Protein AF-A0A7C4EBD9-F1 (afdb_monomer)

Mean predicted aligned error: 4.34 Å

Radius of gyration: 18.38 Å; Cα contacts (8 Å, |Δi|>4): 92; chains: 1; bounding box: 43×31×54 Å

pLDDT: mean 94.68, std 8.52, range [43.19, 98.75]

Structure (mmCIF, N/CA/C/O backbone):
data_AF-A0A7C4EBD9-F1
#
_entry.id   AF-A0A7C4EBD9-F1
#
loop_
_atom_site.group_PDB
_atom_site.id
_atom_site.type_symbol
_atom_site.label_atom_id
_atom_site.label_alt_id
_atom_site.label_comp_id
_atom_site.label_asym_id
_atom_site.label_entity_id
_atom_site.label_seq_id
_atom_site.pdbx_PDB_ins_code
_atom_site.Cartn_x
_atom_site.Cartn_y
_atom_site.Cartn_z
_atom_site.occupancy
_atom_site.B_iso_or_equiv
_atom_site.auth_seq_id
_atom_site.auth_comp_id
_atom_site.auth_asym_id
_atom_site.auth_atom_id
_atom_site.pdbx_PDB_model_num
ATOM 1 N N . SER A 1 1 ? 6.571 -9.991 -19.972 1.00 81.56 1 SER A N 1
ATOM 2 C CA . SER A 1 1 ? 7.246 -11.189 -20.512 1.00 81.56 1 SER A CA 1
ATOM 3 C C . SER A 1 1 ? 8.620 -11.344 -19.873 1.00 81.56 1 SER A C 1
ATOM 5 O O . SER A 1 1 ? 9.245 -10.333 -19.583 1.00 81.56 1 SER A O 1
ATOM 7 N N . THR A 1 2 ? 9.090 -12.573 -19.648 1.00 86.62 2 THR A N 1
ATOM 8 C CA . THR A 1 2 ? 10.494 -12.880 -19.291 1.00 86.62 2 THR A CA 1
ATOM 9 C C . THR A 1 2 ? 11.333 -13.290 -20.508 1.00 86.62 2 THR A C 1
ATOM 11 O O . THR A 1 2 ? 12.518 -13.574 -20.379 1.00 86.62 2 THR A O 1
ATOM 14 N N . ALA A 1 3 ? 10.725 -13.324 -21.697 1.00 89.81 3 ALA A N 1
ATOM 15 C CA . ALA A 1 3 ? 11.374 -13.611 -22.968 1.00 89.81 3 ALA A CA 1
ATOM 16 C C . ALA A 1 3 ? 11.290 -12.396 -23.901 1.00 89.81 3 ALA A C 1
ATOM 18 O O . ALA A 1 3 ? 10.295 -11.669 -23.887 1.00 89.81 3 ALA A O 1
ATOM 19 N N . ALA A 1 4 ? 12.316 -12.208 -24.732 1.00 90.81 4 ALA A N 1
ATOM 20 C CA . ALA A 1 4 ? 12.366 -11.112 -25.701 1.00 90.81 4 ALA A CA 1
ATOM 21 C C . ALA A 1 4 ? 11.355 -11.289 -26.847 1.00 90.81 4 ALA A C 1
ATOM 23 O O . ALA A 1 4 ? 10.727 -10.328 -27.279 1.00 90.81 4 ALA A O 1
ATOM 24 N N . LEU A 1 5 ? 11.183 -12.523 -27.327 1.00 92.94 5 LEU A N 1
ATOM 25 C CA . LEU A 1 5 ? 10.216 -12.845 -28.374 1.00 92.94 5 LEU A CA 1
ATOM 26 C C . LEU A 1 5 ? 8.840 -13.135 -27.779 1.00 92.94 5 LEU A C 1
ATOM 28 O O . LEU A 1 5 ? 8.724 -13.617 -26.647 1.00 92.94 5 LEU A O 1
ATOM 32 N N . ARG A 1 6 ? 7.803 -12.882 -28.583 1.00 88.62 6 ARG A N 1
ATOM 33 C CA . ARG A 1 6 ? 6.415 -13.161 -28.218 1.00 88.62 6 ARG A CA 1
ATOM 34 C C . ARG A 1 6 ? 6.263 -14.629 -27.823 1.00 88.62 6 ARG A C 1
ATOM 36 O O . ARG A 1 6 ? 6.586 -15.534 -28.589 1.00 88.62 6 ARG A O 1
ATOM 43 N N . ARG A 1 7 ? 5.734 -14.845 -26.626 1.00 85.44 7 ARG A N 1
ATOM 44 C CA . ARG A 1 7 ? 5.231 -16.134 -26.145 1.00 85.44 7 ARG A CA 1
ATOM 45 C C . ARG A 1 7 ? 3.723 -16.001 -25.934 1.00 85.44 7 ARG A C 1
ATOM 47 O O . ARG A 1 7 ? 3.229 -14.880 -26.005 1.00 85.44 7 ARG A O 1
ATOM 54 N N . PRO A 1 8 ? 2.986 -17.095 -25.697 1.00 81.75 8 PRO A N 1
ATOM 55 C CA . PRO A 1 8 ? 1.612 -16.997 -25.226 1.00 81.75 8 PRO A CA 1
ATOM 56 C C . PRO A 1 8 ? 1.589 -16.244 -23.887 1.00 81.75 8 PRO A C 1
ATOM 58 O O . PRO A 1 8 ? 1.836 -16.822 -22.829 1.00 81.75 8 PRO A O 1
ATOM 61 N N . ASP A 1 9 ? 1.374 -14.933 -23.946 1.00 76.88 9 ASP A N 1
ATOM 62 C CA . ASP A 1 9 ? 1.070 -14.076 -22.817 1.00 76.88 9 ASP A CA 1
ATOM 63 C C . ASP A 1 9 ? -0.377 -13.599 -22.930 1.00 76.88 9 ASP A C 1
ATOM 65 O O . ASP A 1 9 ? -0.889 -13.284 -24.001 1.00 76.88 9 ASP A O 1
ATOM 69 N N . TRP A 1 10 ? -1.068 -13.622 -21.797 1.00 83.19 10 TRP A N 1
ATOM 70 C CA . TRP A 1 10 ? -2.499 -13.325 -21.716 1.00 83.19 10 TRP A CA 1
ATOM 71 C C . TRP A 1 10 ? -2.756 -11.950 -21.091 1.00 83.19 10 TRP A C 1
ATOM 73 O O . TRP A 1 10 ? -3.897 -11.616 -20.792 1.00 83.19 10 TRP A O 1
ATOM 83 N N . LEU A 1 11 ? -1.694 -11.172 -20.852 1.00 91.25 11 LEU A N 1
ATOM 84 C CA . LEU A 1 11 ? -1.782 -9.849 -20.245 1.00 91.25 11 LEU A CA 1
ATOM 85 C C . LEU A 1 11 ? -2.098 -8.806 -21.311 1.00 91.25 11 LEU A C 1
ATOM 87 O O . LEU A 1 11 ? -1.439 -8.723 -22.346 1.00 91.25 11 LEU A O 1
ATOM 91 N N . SER A 1 12 ? -3.096 -7.986 -21.024 1.00 94.25 12 SER A N 1
ATOM 92 C CA . SER A 1 12 ? -3.508 -6.865 -21.855 1.00 94.25 12 SER A CA 1
ATOM 93 C C . SER A 1 12 ? -2.872 -5.555 -21.382 1.00 94.25 12 SER A C 1
ATOM 95 O O . SER A 1 12 ? -2.344 -5.449 -20.274 1.00 94.25 12 SER A O 1
ATOM 97 N N . ILE A 1 13 ? -2.984 -4.507 -22.199 1.00 96.25 13 ILE A N 1
ATOM 98 C CA . ILE A 1 13 ? -2.591 -3.148 -21.791 1.00 96.25 13 ILE A CA 1
ATOM 99 C C . ILE A 1 13 ? -3.427 -2.673 -20.591 1.00 96.25 13 ILE A C 1
ATOM 101 O O . ILE A 1 13 ? -2.900 -1.996 -19.715 1.00 96.25 13 ILE A O 1
ATOM 105 N N . LYS A 1 14 ? -4.688 -3.112 -20.474 1.00 97.50 14 LYS A N 1
ATOM 106 C CA . LYS A 1 14 ? -5.530 -2.784 -19.315 1.00 97.50 14 LYS A CA 1
ATOM 107 C C . LYS A 1 14 ? -4.941 -3.333 -18.015 1.00 97.50 14 LYS A C 1
ATOM 109 O O . LYS A 1 14 ? -4.961 -2.650 -16.998 1.00 97.50 14 LYS A O 1
ATOM 114 N N . ASP A 1 15 ? -4.365 -4.535 -18.039 1.00 96.88 15 ASP A N 1
ATOM 115 C CA . ASP A 1 15 ? -3.702 -5.113 -16.861 1.00 96.88 15 ASP A CA 1
ATOM 116 C C . ASP A 1 15 ? -2.458 -4.303 -16.459 1.00 96.88 15 ASP A C 1
ATOM 118 O O . ASP A 1 15 ? -2.169 -4.125 -15.268 1.00 96.88 15 ASP A O 1
ATOM 122 N N . ALA A 1 16 ? -1.742 -3.760 -17.451 1.00 96.94 16 ALA A N 1
ATOM 123 C CA . ALA A 1 16 ? -0.621 -2.855 -17.221 1.00 96.94 16 ALA A CA 1
ATOM 124 C C . ALA A 1 16 ? -1.083 -1.535 -16.582 1.00 96.94 16 ALA A C 1
ATOM 126 O O . ALA A 1 16 ? -0.473 -1.088 -15.611 1.00 96.94 16 ALA A O 1
ATOM 127 N N . GLU A 1 17 ? -2.184 -0.951 -17.057 1.00 98.56 17 GLU A N 1
ATOM 128 C CA . GLU A 1 17 ? -2.775 0.270 -16.494 1.00 98.56 17 GLU A CA 1
ATOM 129 C C . GLU A 1 17 ? -3.247 0.071 -15.046 1.00 98.56 17 GLU A C 1
ATOM 131 O O . GLU A 1 17 ? -2.954 0.902 -14.185 1.00 98.56 17 GLU A O 1
ATOM 136 N N . TRP A 1 18 ? -3.890 -1.060 -14.729 1.00 98.50 18 TRP A N 1
ATOM 137 C CA . TRP A 1 18 ? -4.266 -1.398 -13.350 1.00 98.50 18 TRP A CA 1
ATOM 138 C C . TRP A 1 18 ? -3.052 -1.520 -12.430 1.00 98.50 18 TRP A C 1
ATOM 140 O O . TRP A 1 18 ? -3.062 -1.026 -11.299 1.00 98.50 18 TRP A O 1
ATOM 150 N N . THR A 1 19 ? -1.987 -2.154 -12.921 1.00 98.38 19 THR A N 1
ATOM 151 C CA . THR A 1 19 ? -0.734 -2.278 -12.171 1.00 98.38 19 THR A CA 1
ATOM 152 C C . THR A 1 19 ? -0.100 -0.910 -11.955 1.00 98.38 19 THR A C 1
ATOM 154 O O . THR A 1 19 ? 0.336 -0.607 -10.847 1.00 98.38 19 THR A O 1
ATOM 157 N N . TYR A 1 20 ? -0.090 -0.060 -12.981 1.00 98.50 20 TYR A N 1
ATOM 158 C CA . TYR A 1 20 ? 0.435 1.295 -12.890 1.00 98.50 20 TYR A CA 1
ATOM 159 C C . TYR A 1 20 ? -0.334 2.135 -11.862 1.00 98.50 20 TYR A C 1
ATOM 161 O O . TYR A 1 20 ? 0.286 2.736 -10.987 1.00 98.50 20 TYR A O 1
ATOM 169 N N . ALA A 1 21 ? -1.669 2.099 -11.884 1.00 98.69 21 ALA A N 1
ATOM 170 C CA . ALA A 1 21 ? -2.503 2.791 -10.902 1.00 98.69 21 ALA A CA 1
ATOM 171 C C . ALA A 1 21 ? -2.208 2.336 -9.460 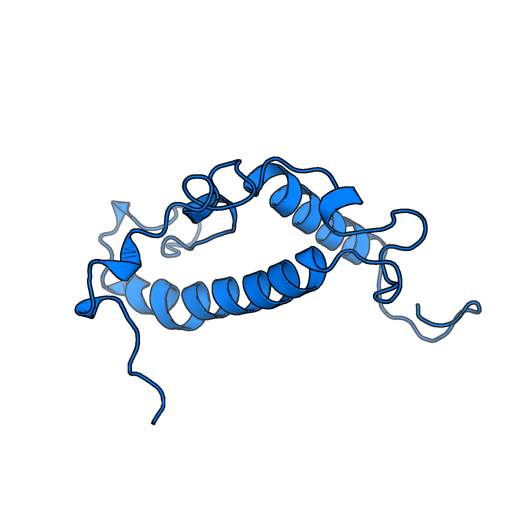1.00 98.69 21 ALA A C 1
ATOM 173 O O . ALA A 1 21 ? -2.093 3.164 -8.554 1.00 98.69 21 ALA A O 1
ATOM 174 N N . LEU A 1 22 ? -2.016 1.028 -9.250 1.00 98.56 22 LEU A N 1
ATOM 175 C CA . LEU A 1 22 ? -1.614 0.486 -7.952 1.00 98.56 22 LEU A CA 1
ATOM 176 C C . LEU A 1 22 ? -0.234 1.003 -7.514 1.00 98.56 22 LEU A C 1
ATOM 178 O O . LEU A 1 22 ? -0.071 1.411 -6.366 1.00 98.56 22 LEU A O 1
ATOM 182 N N . MET A 1 23 ? 0.752 1.018 -8.413 1.00 98.69 23 MET A N 1
ATOM 183 C CA . MET A 1 23 ? 2.096 1.512 -8.088 1.00 98.69 23 MET A CA 1
ATOM 184 C C . MET A 1 23 ? 2.097 3.013 -7.775 1.00 98.69 23 MET A C 1
ATOM 186 O O . MET A 1 23 ? 2.764 3.437 -6.834 1.00 98.69 23 MET A O 1
ATOM 190 N N . MET A 1 24 ? 1.290 3.811 -8.480 1.00 98.69 24 MET A N 1
ATOM 191 C CA . MET A 1 24 ? 1.119 5.234 -8.169 1.00 98.69 24 MET A CA 1
ATOM 192 C C . MET A 1 24 ? 0.512 5.449 -6.777 1.00 98.69 24 MET A C 1
ATOM 194 O O . MET A 1 24 ? 0.943 6.348 -6.053 1.00 98.69 24 MET A O 1
ATOM 198 N N . ASN A 1 25 ? -0.440 4.603 -6.365 1.00 98.50 25 ASN A N 1
ATOM 199 C CA . ASN A 1 25 ? -0.969 4.634 -5.002 1.00 98.50 25 ASN A CA 1
ATOM 200 C C . ASN A 1 25 ? 0.116 4.338 -3.955 1.00 98.50 25 ASN A C 1
ATOM 202 O O . ASN A 1 25 ? 0.137 4.994 -2.915 1.00 98.50 25 ASN A O 1
ATOM 206 N N . PHE A 1 26 ? 1.036 3.407 -4.225 1.00 98.56 26 PHE A N 1
ATOM 207 C CA . PHE A 1 26 ? 2.139 3.110 -3.303 1.00 98.56 26 PHE A CA 1
ATOM 208 C C . PHE A 1 26 ? 3.080 4.305 -3.161 1.00 98.56 26 PHE A C 1
ATOM 210 O O . PHE A 1 26 ? 3.385 4.709 -2.041 1.00 98.56 26 PHE A O 1
ATOM 217 N N . SER A 1 27 ? 3.482 4.910 -4.279 1.00 98.56 27 SER A N 1
ATOM 218 C CA . SER A 1 27 ? 4.318 6.113 -4.289 1.00 98.56 27 SER A CA 1
ATOM 219 C C . SER A 1 27 ? 3.706 7.250 -3.468 1.00 98.56 27 SER A C 1
ATOM 221 O O . SER A 1 27 ? 4.370 7.798 -2.590 1.00 98.56 27 SER A O 1
ATOM 223 N N . GLN A 1 28 ? 2.419 7.550 -3.675 1.00 98.62 28 GLN A N 1
ATOM 224 C CA . GLN A 1 28 ? 1.720 8.591 -2.912 1.00 98.62 28 GLN A CA 1
ATOM 225 C C . GLN A 1 28 ? 1.603 8.244 -1.424 1.00 98.62 28 GLN A C 1
ATOM 227 O O . GLN A 1 28 ? 1.872 9.086 -0.571 1.00 98.62 28 GLN A O 1
ATOM 232 N N . ALA A 1 29 ? 1.238 7.003 -1.099 1.00 98.69 29 ALA A N 1
ATOM 233 C CA . ALA A 1 29 ? 1.052 6.572 0.282 1.00 98.69 29 ALA A CA 1
ATOM 234 C C . ALA A 1 29 ? 2.337 6.641 1.117 1.00 98.69 29 ALA A C 1
ATOM 236 O O . ALA A 1 29 ? 2.254 6.848 2.326 1.00 98.69 29 ALA A O 1
ATOM 237 N N . LEU A 1 30 ? 3.499 6.451 0.486 1.00 98.75 30 LEU A N 1
ATOM 238 C CA . LEU A 1 30 ? 4.810 6.458 1.136 1.00 98.75 30 LEU A CA 1
ATOM 239 C C . LEU A 1 30 ? 5.565 7.788 0.967 1.00 98.75 30 LEU A C 1
ATOM 241 O O . LEU A 1 30 ? 6.610 7.958 1.590 1.00 98.75 30 LEU A O 1
ATOM 245 N N . GLY A 1 31 ? 5.077 8.712 0.134 1.00 98.38 31 GLY A N 1
ATOM 246 C CA . GLY A 1 31 ? 5.775 9.967 -0.167 1.00 98.38 31 GLY A CA 1
ATOM 247 C C . GLY A 1 31 ? 7.095 9.760 -0.918 1.00 98.38 31 GLY A C 1
ATOM 248 O O . GLY A 1 31 ? 8.082 10.433 -0.630 1.00 98.38 31 GLY A O 1
ATOM 249 N N . VAL A 1 32 ? 7.138 8.795 -1.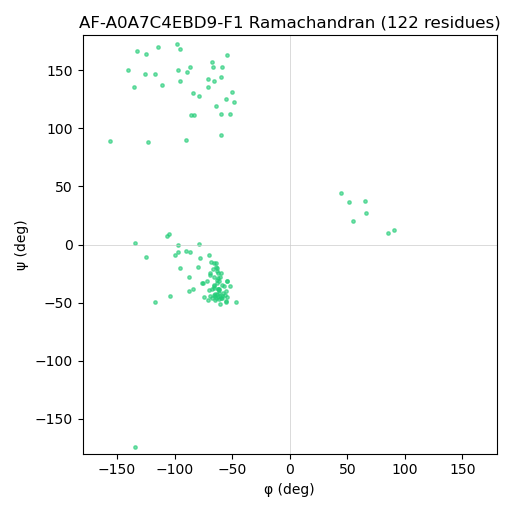843 1.00 98.56 32 VAL A N 1
ATOM 250 C CA . VAL A 1 32 ? 8.346 8.413 -2.600 1.00 98.56 32 VAL A CA 1
ATOM 251 C C . VAL A 1 32 ? 8.069 8.291 -4.099 1.00 98.56 32 VAL A C 1
ATOM 253 O O . VAL A 1 32 ? 6.922 8.189 -4.529 1.00 98.56 32 VAL A O 1
ATOM 256 N N . ASN A 1 33 ? 9.133 8.228 -4.898 1.00 98.38 33 ASN A N 1
ATOM 257 C CA . ASN A 1 33 ? 9.074 7.987 -6.340 1.00 98.38 33 ASN A CA 1
ATOM 258 C C . ASN A 1 33 ? 9.326 6.510 -6.695 1.00 98.38 33 ASN A C 1
ATOM 260 O O . ASN A 1 33 ? 9.665 5.686 -5.844 1.00 98.38 33 ASN A O 1
ATOM 264 N N . CYS A 1 34 ? 9.146 6.163 -7.973 1.00 98.38 34 CYS A N 1
ATOM 265 C CA . CYS A 1 34 ? 9.308 4.800 -8.492 1.00 98.38 34 CYS A CA 1
ATOM 266 C C . CYS A 1 34 ? 10.715 4.224 -8.252 1.00 98.38 34 CYS A C 1
ATOM 268 O O . CYS A 1 34 ? 10.868 3.023 -8.024 1.00 98.38 34 CYS A O 1
ATOM 270 N N . ASP A 1 35 ? 11.731 5.083 -8.311 1.00 98.00 35 ASP A N 1
ATOM 271 C CA . ASP A 1 35 ? 13.148 4.756 -8.140 1.00 98.00 35 ASP A CA 1
ATOM 272 C C . ASP A 1 35 ? 13.514 4.339 -6.710 1.00 98.00 35 ASP A C 1
ATOM 274 O O . ASP A 1 35 ? 14.527 3.676 -6.499 1.00 98.00 35 ASP A O 1
ATOM 278 N N . TYR A 1 36 ? 12.635 4.598 -5.739 1.00 98.50 36 TYR A N 1
ATOM 279 C CA . TYR A 1 36 ? 12.759 4.056 -4.387 1.00 98.50 36 TYR A CA 1
ATOM 280 C C . TYR A 1 36 ? 12.700 2.518 -4.357 1.00 98.50 36 TYR A C 1
ATOM 282 O O . TYR A 1 36 ? 13.297 1.886 -3.486 1.00 98.50 36 TYR A O 1
ATOM 290 N N . CYS A 1 37 ? 11.997 1.909 -5.320 1.00 98.50 37 CYS A N 1
ATOM 291 C CA . CYS A 1 37 ? 11.788 0.460 -5.397 1.00 98.50 37 CYS A CA 1
ATOM 292 C C . CYS A 1 37 ? 12.225 -0.169 -6.728 1.00 98.50 37 CYS A C 1
ATOM 294 O O . CYS A 1 37 ? 12.268 -1.397 -6.820 1.00 98.50 37 CYS A O 1
ATOM 296 N N . HIS A 1 38 ? 12.540 0.613 -7.762 1.00 98.75 38 HIS A N 1
ATOM 297 C CA . HIS A 1 38 ? 12.807 0.087 -9.101 1.00 98.75 38 HIS A CA 1
ATOM 298 C C . HIS A 1 38 ? 13.956 0.797 -9.811 1.00 98.75 38 HIS A C 1
ATOM 300 O O . HIS A 1 38 ? 14.120 2.002 -9.704 1.00 98.75 38 HIS A O 1
ATOM 306 N N . ASN A 1 39 ? 14.657 0.072 -10.681 1.00 98.06 39 ASN A N 1
ATOM 307 C CA . ASN A 1 39 ? 15.291 0.695 -11.836 1.00 98.06 39 ASN A CA 1
ATOM 308 C C . ASN A 1 39 ? 14.258 0.762 -12.974 1.00 98.06 39 ASN A C 1
ATOM 310 O O . ASN A 1 39 ? 13.859 -0.271 -13.516 1.00 98.06 39 ASN A O 1
ATOM 314 N N . THR A 1 40 ? 13.801 1.963 -13.335 1.00 97.56 40 THR A N 1
ATOM 315 C CA . THR A 1 40 ? 12.682 2.151 -14.279 1.00 97.56 40 THR A CA 1
ATOM 316 C C . THR A 1 40 ? 12.988 1.681 -15.702 1.00 97.56 40 THR A C 1
ATOM 318 O O . THR A 1 40 ? 12.055 1.427 -16.462 1.00 97.56 40 THR A O 1
ATOM 321 N N . ARG A 1 41 ? 14.266 1.456 -16.056 1.00 97.75 41 ARG A N 1
ATOM 322 C CA . ARG A 1 41 ? 14.638 0.810 -17.329 1.00 97.75 41 ARG A CA 1
ATOM 323 C C . ARG A 1 41 ? 14.114 -0.626 -17.441 1.00 97.75 41 ARG A C 1
ATOM 325 O O . ARG A 1 41 ? 13.978 -1.140 -18.545 1.00 97.75 41 ARG A O 1
ATOM 332 N N . SER A 1 42 ? 13.863 -1.288 -16.306 1.00 97.38 42 SER A N 1
ATOM 333 C CA . SER A 1 42 ? 13.284 -2.631 -16.239 1.00 97.38 42 SER A CA 1
ATOM 334 C C . SER A 1 42 ? 12.589 -2.872 -14.893 1.00 97.38 42 SER A C 1
ATOM 336 O O . SER A 1 42 ? 13.172 -3.403 -13.948 1.00 97.38 42 SER A O 1
ATOM 338 N N . PHE A 1 43 ? 11.298 -2.539 -14.808 1.00 97.94 43 PHE A N 1
ATOM 339 C CA . PHE A 1 43 ? 10.499 -2.743 -13.590 1.00 97.94 43 PHE A CA 1
ATOM 340 C C . PHE A 1 43 ? 10.402 -4.210 -13.145 1.00 97.94 43 PHE A C 1
ATOM 342 O O . PHE A 1 43 ? 10.217 -4.484 -11.960 1.00 97.94 43 PHE A O 1
ATOM 349 N N . ALA A 1 44 ? 10.497 -5.170 -14.066 1.00 96.19 44 ALA A N 1
ATOM 350 C CA . ALA A 1 44 ? 10.345 -6.592 -13.757 1.00 96.19 44 ALA A CA 1
ATOM 351 C C . ALA A 1 44 ? 11.612 -7.228 -13.153 1.00 96.19 44 ALA A C 1
ATOM 353 O O . ALA A 1 44 ? 11.509 -8.277 -12.521 1.00 96.19 44 ALA A O 1
ATOM 354 N N . ASP A 1 45 ? 12.782 -6.605 -13.318 1.00 97.62 45 ASP A N 1
ATOM 355 C CA . ASP A 1 45 ? 14.061 -7.185 -12.907 1.00 97.62 45 ASP A CA 1
ATOM 356 C C . ASP A 1 45 ? 14.340 -6.961 -11.413 1.00 97.62 45 ASP A C 1
ATOM 358 O O . ASP A 1 45 ? 14.579 -5.843 -10.947 1.00 97.62 45 ASP A O 1
ATOM 362 N N . TRP A 1 46 ? 14.309 -8.050 -10.649 1.00 97.56 46 TRP A N 1
ATOM 363 C CA . TRP A 1 46 ? 14.580 -8.044 -9.214 1.00 97.56 46 TRP A CA 1
ATOM 364 C C . TRP A 1 46 ? 16.054 -7.821 -8.883 1.00 97.56 46 TRP A C 1
ATOM 366 O O . TRP A 1 46 ? 16.342 -7.196 -7.867 1.00 97.56 46 TRP A O 1
ATOM 376 N N . SER A 1 47 ? 16.978 -8.265 -9.740 1.00 97.69 47 SER A N 1
ATOM 377 C CA . SER A 1 47 ? 18.423 -8.128 -9.498 1.00 97.69 47 SER A CA 1
ATOM 378 C C . SER A 1 47 ? 18.893 -6.670 -9.521 1.00 97.69 47 SER A C 1
ATOM 380 O O . SER A 1 47 ? 19.924 -6.334 -8.947 1.00 97.69 47 SER A O 1
ATOM 382 N N . GLN A 1 48 ? 18.106 -5.795 -10.149 1.00 97.50 48 GLN A N 1
ATOM 383 C CA . GLN A 1 48 ? 18.361 -4.359 -10.258 1.00 97.50 48 GLN A CA 1
ATOM 384 C C . GLN A 1 48 ? 17.464 -3.518 -9.343 1.00 97.50 48 GLN A C 1
ATOM 386 O O . GLN A 1 48 ? 17.391 -2.299 -9.495 1.00 97.50 48 GLN A O 1
ATOM 391 N N . SER A 1 49 ? 16.720 -4.161 -8.443 1.00 98.06 49 SER A N 1
ATOM 392 C CA . SER A 1 49 ? 15.798 -3.474 -7.545 1.00 98.06 49 SER A CA 1
ATOM 393 C C . SER A 1 49 ? 16.450 -3.189 -6.191 1.00 98.06 49 SER A C 1
ATOM 395 O O . SER A 1 49 ? 17.135 -4.060 -5.654 1.00 98.06 49 SER A O 1
ATOM 397 N N . PRO A 1 50 ? 16.195 -2.016 -5.588 1.00 98.06 50 PRO A N 1
ATOM 398 C CA . PRO A 1 50 ? 16.540 -1.752 -4.198 1.00 98.06 50 PRO A CA 1
ATOM 399 C C . PRO A 1 50 ? 15.870 -2.745 -3.225 1.00 98.06 50 PRO A C 1
ATOM 401 O O . PRO A 1 50 ? 14.769 -3.242 -3.504 1.00 98.06 50 PRO A O 1
ATOM 404 N N . PRO A 1 51 ? 16.468 -3.005 -2.045 1.00 98.00 51 PRO A N 1
ATOM 405 C CA . PRO A 1 51 ? 15.920 -3.931 -1.046 1.00 98.00 51 PRO A CA 1
ATOM 406 C C . PRO A 1 51 ? 14.521 -3.541 -0.541 1.00 98.00 51 PRO A C 1
ATOM 408 O O . PRO A 1 51 ? 13.738 -4.403 -0.146 1.00 98.00 51 PRO A O 1
ATOM 411 N N . GLN A 1 52 ? 14.156 -2.260 -0.618 1.00 98.31 52 GLN A N 1
ATOM 412 C CA . GLN A 1 52 ? 12.834 -1.730 -0.278 1.00 98.31 52 GLN A CA 1
ATOM 413 C C . GLN A 1 52 ? 11.713 -2.439 -1.047 1.00 98.31 52 GLN A C 1
ATOM 415 O O . GLN A 1 52 ? 10.621 -2.632 -0.507 1.00 98.31 52 GLN A O 1
ATOM 420 N N . ARG A 1 53 ? 11.986 -2.903 -2.276 1.00 98.62 53 ARG A N 1
ATOM 421 C CA . ARG A 1 53 ? 11.022 -3.659 -3.083 1.00 98.62 53 ARG A CA 1
ATOM 422 C C . ARG A 1 53 ? 10.630 -4.985 -2.427 1.00 98.62 53 ARG A C 1
ATOM 424 O O . ARG A 1 53 ? 9.480 -5.401 -2.553 1.00 98.62 53 ARG A O 1
ATOM 431 N N . VAL A 1 54 ? 11.549 -5.633 -1.706 1.00 98.56 54 VAL A N 1
ATOM 432 C CA . VAL A 1 54 ? 11.268 -6.865 -0.949 1.00 98.56 54 VAL A CA 1
ATOM 433 C C . VAL A 1 54 ? 10.328 -6.558 0.215 1.00 98.56 54 VAL A C 1
ATOM 435 O O . VAL A 1 54 ? 9.303 -7.221 0.373 1.00 98.56 54 VAL A O 1
ATOM 438 N N . THR A 1 55 ? 10.597 -5.494 0.974 1.00 98.25 55 THR A N 1
ATOM 439 C CA . THR A 1 55 ? 9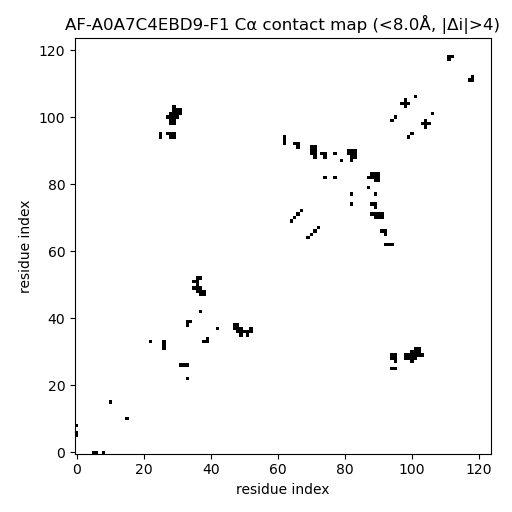.707 -5.042 2.054 1.00 98.25 55 THR A CA 1
ATOM 440 C C . THR A 1 55 ? 8.315 -4.694 1.527 1.00 98.25 55 THR A C 1
ATOM 442 O O . THR A 1 55 ? 7.317 -5.161 2.072 1.00 98.25 55 THR A O 1
ATOM 445 N N . ALA A 1 56 ? 8.225 -3.946 0.422 1.00 98.56 56 ALA A N 1
ATOM 446 C CA . ALA A 1 56 ? 6.951 -3.619 -0.218 1.00 98.56 56 ALA A CA 1
ATOM 447 C C . ALA A 1 56 ? 6.207 -4.878 -0.699 1.00 98.56 56 ALA A C 1
ATOM 449 O O . ALA A 1 56 ? 4.987 -4.976 -0.552 1.00 98.56 56 ALA A O 1
ATOM 450 N N . TRP A 1 57 ? 6.931 -5.880 -1.216 1.00 98.5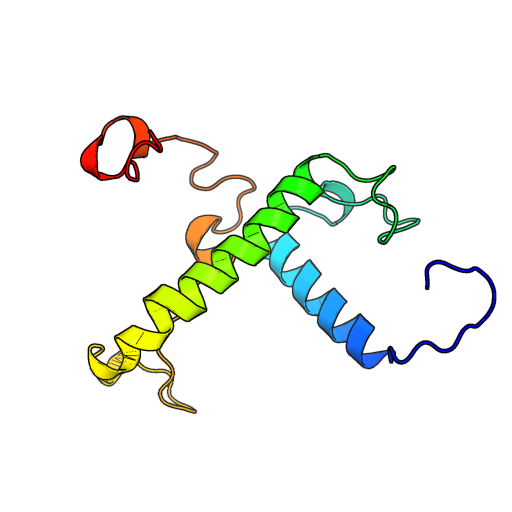6 57 TRP A N 1
ATOM 451 C CA . TRP A 1 57 ? 6.353 -7.164 -1.609 1.00 98.56 57 TRP A CA 1
ATOM 452 C C . TRP A 1 57 ? 5.670 -7.854 -0.426 1.00 98.56 57 TRP A C 1
ATOM 454 O O . TRP A 1 57 ? 4.528 -8.290 -0.580 1.00 98.56 57 TRP A O 1
ATOM 464 N N . HIS A 1 58 ? 6.307 -7.901 0.747 1.00 98.62 58 HIS A N 1
ATOM 465 C CA . HIS A 1 58 ? 5.682 -8.425 1.967 1.00 98.62 58 HIS A CA 1
ATOM 466 C C . HIS A 1 58 ? 4.533 -7.535 2.460 1.00 98.62 58 HIS A C 1
ATOM 468 O O . HIS A 1 58 ? 3.482 -8.059 2.829 1.00 98.62 58 HIS A O 1
ATOM 474 N N . GLY A 1 59 ? 4.669 -6.210 2.359 1.00 98.44 59 GLY A N 1
ATOM 475 C CA . GLY A 1 59 ? 3.612 -5.251 2.695 1.00 98.44 59 GLY A CA 1
ATOM 476 C C . GLY A 1 59 ? 2.301 -5.504 1.941 1.00 98.44 59 GLY A C 1
ATOM 477 O O . GLY A 1 59 ? 1.230 -5.467 2.544 1.00 98.44 59 GLY A O 1
ATOM 478 N N . ILE A 1 60 ? 2.363 -5.871 0.654 1.00 98.69 60 ILE A N 1
ATOM 479 C CA . ILE A 1 60 ? 1.173 -6.265 -0.127 1.00 98.69 60 ILE A CA 1
ATOM 480 C C . ILE A 1 60 ? 0.456 -7.463 0.511 1.00 98.69 60 ILE A C 1
ATOM 482 O O . ILE A 1 60 ? -0.773 -7.487 0.572 1.00 98.69 60 ILE A O 1
ATOM 486 N N . ARG A 1 61 ? 1.208 -8.482 0.948 1.00 98.69 61 ARG A N 1
ATOM 487 C CA . ARG A 1 61 ? 0.630 -9.702 1.536 1.00 98.69 61 ARG A CA 1
ATOM 488 C C . ARG A 1 61 ? 0.014 -9.389 2.890 1.00 98.69 61 ARG A C 1
ATOM 490 O O . ARG A 1 61 ? -1.122 -9.781 3.117 1.00 98.69 61 ARG A O 1
ATOM 497 N N . MET A 1 62 ? 0.718 -8.617 3.714 1.00 98.56 62 MET A N 1
ATOM 498 C CA . MET A 1 62 ? 0.228 -8.152 5.010 1.00 98.56 62 MET A CA 1
ATOM 499 C C . MET A 1 62 ? -1.103 -7.401 4.872 1.00 98.56 62 MET A C 1
ATOM 501 O O . MET A 1 62 ? -2.067 -7.734 5.544 1.00 98.56 62 MET A O 1
ATOM 505 N N . VAL A 1 63 ? -1.212 -6.434 3.954 1.00 98.56 63 VAL A N 1
ATOM 506 C CA . VAL A 1 63 ? -2.465 -5.675 3.765 1.00 98.56 63 VAL A CA 1
ATOM 507 C C . VAL A 1 63 ? -3.605 -6.560 3.249 1.00 98.56 63 VAL A C 1
ATOM 509 O O . VAL A 1 63 ? -4.759 -6.359 3.627 1.00 98.56 63 VAL A O 1
ATOM 512 N N . ARG A 1 64 ? -3.313 -7.549 2.393 1.00 98.62 64 ARG A N 1
ATOM 513 C CA . ARG A 1 64 ? -4.321 -8.531 1.959 1.00 98.62 64 ARG A CA 1
ATOM 514 C C . ARG A 1 64 ? -4.819 -9.368 3.131 1.00 98.62 64 ARG A C 1
ATOM 516 O O . ARG A 1 64 ? -6.027 -9.507 3.272 1.00 98.62 64 ARG A O 1
ATOM 523 N N . ASP A 1 65 ? -3.908 -9.864 3.960 1.00 98.62 65 ASP A N 1
ATOM 524 C CA . ASP A 1 65 ? -4.224 -10.648 5.154 1.00 98.62 65 ASP A CA 1
ATOM 525 C C . ASP A 1 65 ? -5.080 -9.850 6.150 1.00 98.62 65 ASP A C 1
ATOM 527 O O . ASP A 1 65 ? -6.188 -10.270 6.479 1.00 98.62 65 ASP A O 1
ATOM 531 N N . LEU A 1 66 ? -4.656 -8.631 6.505 1.00 98.50 66 LEU A N 1
ATOM 532 C CA . LEU A 1 66 ? -5.418 -7.725 7.374 1.00 98.50 66 LEU A CA 1
ATOM 533 C C . LEU A 1 66 ? -6.842 -7.485 6.852 1.00 98.50 66 LEU A C 1
ATOM 535 O O . LEU A 1 66 ? -7.815 -7.535 7.602 1.00 98.50 66 LEU A O 1
ATOM 539 N N . ASN A 1 67 ? -6.994 -7.242 5.550 1.00 98.56 67 ASN A N 1
ATOM 540 C CA . ASN A 1 67 ? -8.312 -6.989 4.977 1.00 98.56 67 ASN A CA 1
ATOM 541 C C . ASN A 1 67 ? -9.191 -8.243 4.939 1.00 98.56 67 ASN A C 1
ATOM 543 O O . ASN A 1 67 ? -10.352 -8.168 5.331 1.00 98.56 67 ASN A O 1
ATOM 547 N N . VAL A 1 68 ? -8.665 -9.370 4.458 1.00 98.38 68 VAL A N 1
ATOM 548 C CA . VAL A 1 68 ? -9.450 -10.595 4.238 1.00 98.38 68 VAL A CA 1
ATOM 549 C C . VAL A 1 68 ? -9.783 -11.290 5.553 1.00 98.38 68 VAL A C 1
ATOM 551 O O . VAL A 1 68 ? -10.931 -11.678 5.748 1.00 98.38 68 VAL A O 1
ATOM 554 N N . ASN A 1 69 ? -8.807 -11.423 6.451 1.00 98.31 69 ASN A N 1
ATOM 555 C CA . ASN A 1 69 ? -8.935 -12.258 7.643 1.00 98.31 69 ASN A CA 1
ATOM 556 C C . ASN A 1 69 ? -9.382 -11.482 8.886 1.00 98.31 69 ASN A C 1
ATOM 558 O O . ASN A 1 69 ? -9.916 -12.095 9.806 1.00 98.31 69 ASN A O 1
ATOM 562 N N . TYR A 1 70 ? -9.226 -10.152 8.911 1.00 97.12 70 TYR A N 1
ATOM 563 C CA . TYR A 1 70 ? -9.581 -9.342 10.082 1.00 97.12 70 TYR A CA 1
ATOM 564 C C . TYR A 1 70 ? -10.694 -8.328 9.807 1.00 97.12 70 TYR A C 1
ATOM 566 O O . TYR A 1 70 ? -11.658 -8.280 10.561 1.00 97.12 70 TYR A O 1
ATOM 574 N N . LEU A 1 71 ? -10.617 -7.521 8.744 1.00 97.69 71 LEU A N 1
ATOM 575 C CA . LEU A 1 71 ? -11.561 -6.402 8.565 1.00 97.69 71 LEU A CA 1
ATOM 576 C C . LEU A 1 71 ? -12.855 -6.773 7.841 1.00 97.69 71 LEU A C 1
ATOM 578 O O . LEU A 1 71 ? -13.926 -6.304 8.224 1.00 97.69 71 LEU A O 1
ATOM 582 N N . VAL A 1 72 ? -12.785 -7.610 6.805 1.00 97.38 72 VAL A N 1
ATOM 583 C CA . VAL A 1 72 ? -13.980 -8.069 6.081 1.00 97.38 72 VAL A CA 1
ATOM 584 C C . VAL A 1 72 ? -14.953 -8.839 6.990 1.00 97.38 72 VAL A C 1
ATOM 586 O O . VAL A 1 72 ? -16.143 -8.519 6.946 1.00 97.38 72 VAL A O 1
ATOM 589 N N . PRO A 1 73 ? -14.506 -9.774 7.855 1.00 97.56 73 PRO A N 1
ATOM 590 C CA . PRO A 1 73 ? -15.399 -10.507 8.758 1.00 97.56 73 PRO A CA 1
ATOM 591 C C . PRO A 1 73 ? -16.119 -9.630 9.791 1.00 97.56 73 PRO A C 1
ATOM 593 O O . PRO A 1 73 ? -17.162 -10.019 10.303 1.00 97.56 73 PRO A O 1
ATOM 596 N N . LEU A 1 74 ? -15.606 -8.429 10.080 1.00 96.81 74 LEU A N 1
ATOM 597 C CA . LEU A 1 74 ? -16.213 -7.502 11.040 1.00 96.81 74 LEU A CA 1
ATOM 598 C C . LEU A 1 74 ? -17.410 -6.722 10.479 1.00 96.81 74 LEU A C 1
ATOM 600 O O . LEU A 1 74 ? -17.989 -5.912 11.202 1.00 96.81 74 LEU A O 1
ATOM 604 N N . LYS A 1 75 ? -17.799 -6.942 9.214 1.00 96.69 75 LYS A N 1
ATOM 605 C CA . LYS A 1 75 ? -18.907 -6.232 8.553 1.00 96.69 75 LYS A CA 1
ATOM 606 C C . LYS A 1 75 ? -20.166 -6.149 9.417 1.00 96.69 75 LYS A C 1
ATOM 608 O O . LYS A 1 75 ? -20.699 -5.056 9.579 1.00 96.69 75 LYS A O 1
ATOM 613 N N . ASP A 1 76 ? -20.600 -7.272 9.982 1.00 96.56 76 ASP A N 1
ATOM 614 C CA . ASP A 1 76 ? -21.871 -7.360 10.712 1.00 96.56 76 ASP A CA 1
ATOM 615 C C . ASP A 1 76 ? -21.795 -6.764 12.129 1.00 96.56 76 ASP A C 1
ATOM 617 O O . ASP A 1 76 ? -22.818 -6.544 12.772 1.00 96.56 76 ASP A O 1
ATOM 621 N N . VAL A 1 77 ? -20.583 -6.462 12.610 1.00 97.25 77 VAL A N 1
ATOM 622 C CA . VAL A 1 77 ? -20.341 -5.781 13.892 1.00 97.25 77 VAL A CA 1
ATOM 623 C C . VAL A 1 77 ? -20.366 -4.260 13.720 1.00 97.25 77 VAL A C 1
ATOM 625 O O . VAL A 1 77 ? -20.681 -3.525 14.658 1.00 97.25 77 VAL A O 1
ATOM 628 N N . PHE A 1 78 ? -20.029 -3.755 12.530 1.00 96.62 78 PHE A N 1
ATOM 629 C CA . PHE A 1 78 ? -20.006 -2.319 12.280 1.00 96.62 78 PHE A CA 1
ATOM 630 C C . PHE A 1 78 ? -21.425 -1.729 12.238 1.00 96.62 78 PHE A C 1
ATOM 632 O O . PHE A 1 78 ? -22.304 -2.261 11.558 1.00 96.62 78 PHE A O 1
ATOM 639 N N . PRO A 1 79 ? -21.662 -0.570 12.883 1.00 96.62 79 PRO A N 1
ATOM 640 C CA . PRO A 1 79 ? 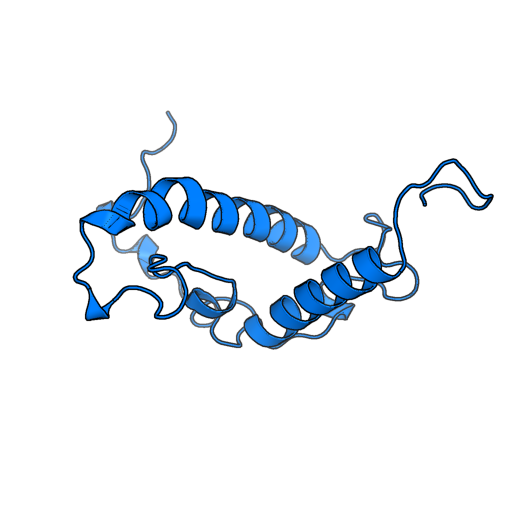-22.917 0.144 12.706 1.00 96.62 79 PRO A CA 1
ATOM 641 C C . PRO A 1 79 ? -23.028 0.660 11.267 1.00 96.62 79 PRO A C 1
ATOM 643 O O . PRO A 1 79 ? -22.023 0.983 10.630 1.00 96.62 79 PRO A O 1
ATOM 646 N N . ALA A 1 80 ? -24.259 0.821 10.776 1.00 96.00 80 ALA A N 1
ATOM 647 C CA . ALA A 1 80 ? -24.536 1.155 9.376 1.00 96.00 80 ALA A CA 1
ATOM 648 C C . ALA A 1 80 ? -23.761 2.381 8.851 1.00 96.00 80 ALA A C 1
ATOM 650 O O . ALA A 1 80 ? -23.300 2.377 7.714 1.00 96.00 80 ALA A O 1
ATOM 651 N N . HIS A 1 81 ? -23.544 3.404 9.686 1.00 95.44 81 HIS A N 1
ATOM 652 C CA . HIS A 1 81 ? -22.820 4.623 9.296 1.00 95.44 81 HIS A CA 1
ATOM 653 C C . HIS A 1 81 ? -21.307 4.424 9.069 1.00 95.44 81 HIS A C 1
ATOM 655 O O . HIS A 1 81 ? -20.631 5.347 8.619 1.00 95.44 81 HIS A O 1
ATOM 661 N N . ARG A 1 82 ? -20.750 3.254 9.409 1.00 96.56 82 ARG A N 1
ATOM 662 C CA . ARG A 1 82 ? -19.346 2.888 9.147 1.00 96.56 82 ARG A CA 1
ATOM 663 C C . ARG A 1 82 ? -19.192 2.047 7.880 1.00 96.56 82 ARG A C 1
ATOM 665 O O . ARG A 1 82 ? -18.061 1.776 7.488 1.00 96.56 82 ARG A O 1
ATOM 672 N N . LEU A 1 83 ? -20.293 1.643 7.248 1.00 97.00 83 LEU A N 1
ATOM 673 C CA . LEU A 1 83 ? -20.285 0.860 6.017 1.00 97.00 83 LEU A CA 1
ATOM 674 C C . LEU A 1 83 ? -20.274 1.768 4.782 1.00 97.00 83 LEU A C 1
ATOM 676 O O . LEU A 1 83 ? -20.827 2.867 4.780 1.00 97.00 83 LEU A O 1
ATOM 680 N N . GLY A 1 84 ? -19.640 1.298 3.708 1.00 95.69 84 GLY A N 1
ATOM 681 C CA . GLY A 1 84 ? -19.570 2.030 2.446 1.00 95.69 84 GLY A CA 1
ATOM 682 C C . GLY A 1 84 ? -20.948 2.173 1.777 1.00 95.69 84 GLY A C 1
ATOM 683 O O . GLY A 1 84 ? -21.704 1.202 1.731 1.00 95.69 84 GLY A O 1
ATOM 684 N N . PRO A 1 85 ? -21.269 3.329 1.169 1.00 94.38 85 PRO A N 1
ATOM 685 C CA . PRO A 1 85 ? -22.622 3.634 0.692 1.00 94.38 85 PRO A CA 1
ATOM 686 C C . PRO A 1 85 ? -23.068 2.792 -0.513 1.00 94.38 85 PRO A C 1
ATOM 688 O O . PRO A 1 85 ? -24.258 2.587 -0.711 1.00 94.38 85 PRO A O 1
ATOM 691 N N . ALA A 1 86 ? -22.128 2.307 -1.331 1.00 91.75 86 ALA A N 1
ATOM 692 C CA . ALA A 1 86 ? -22.454 1.621 -2.583 1.00 91.75 86 ALA A CA 1
ATOM 693 C C . ALA A 1 86 ? -22.782 0.129 -2.407 1.00 91.75 86 ALA A C 1
ATOM 695 O O . ALA A 1 86 ? -23.633 -0.402 -3.114 1.00 91.75 86 ALA A O 1
ATOM 696 N N . ARG A 1 87 ? -22.072 -0.568 -1.511 1.00 92.88 87 ARG A N 1
ATOM 697 C CA . ARG A 1 87 ? -22.189 -2.031 -1.332 1.00 92.88 87 ARG A CA 1
ATOM 698 C C . ARG A 1 87 ? -22.274 -2.480 0.131 1.00 92.88 87 ARG A C 1
ATOM 700 O O . ARG A 1 87 ? -22.356 -3.677 0.397 1.00 92.88 87 ARG A O 1
ATOM 707 N N . GLY A 1 88 ? -22.265 -1.544 1.082 1.00 95.38 88 GLY A N 1
ATOM 708 C CA . GLY A 1 88 ? -22.243 -1.861 2.510 1.00 95.38 88 GLY A CA 1
ATOM 709 C C . GLY A 1 88 ? -20.943 -2.540 2.947 1.00 95.38 88 GLY A C 1
ATOM 710 O O . GLY A 1 88 ? -20.956 -3.345 3.875 1.00 95.38 88 GLY A O 1
ATOM 711 N N . ASP A 1 89 ? -19.836 -2.286 2.246 1.00 96.38 89 ASP A N 1
ATOM 712 C CA . ASP A 1 89 ? -18.547 -2.894 2.572 1.00 96.38 89 ASP A CA 1
ATOM 713 C C . ASP A 1 89 ? -17.991 -2.306 3.875 1.00 96.38 89 ASP A C 1
ATOM 715 O O . ASP A 1 89 ? -18.093 -1.090 4.077 1.00 96.38 89 ASP A O 1
ATOM 719 N N . PRO A 1 90 ? -17.341 -3.115 4.729 1.00 97.06 90 PRO A N 1
ATOM 720 C CA . PRO A 1 90 ? -16.623 -2.578 5.871 1.00 97.06 90 PRO A CA 1
ATOM 721 C C . PRO A 1 90 ? -15.404 -1.759 5.415 1.00 97.06 90 PRO A C 1
ATOM 723 O O . PRO A 1 90 ? -14.863 -1.980 4.310 1.00 97.06 90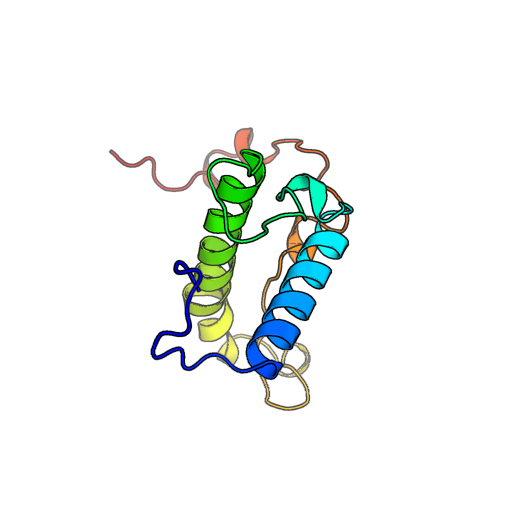 PRO A O 1
ATOM 726 N N . PRO A 1 91 ? -14.939 -0.830 6.271 1.00 96.62 91 PRO A N 1
ATOM 727 C CA . PRO A 1 91 ? -13.691 -0.126 6.038 1.00 96.62 91 PRO A CA 1
ATOM 728 C C . PRO A 1 91 ? -12.537 -1.130 5.961 1.00 96.62 91 PRO A C 1
ATOM 730 O O . PRO A 1 91 ? -12.514 -2.150 6.646 1.00 96.62 91 PRO A O 1
ATOM 733 N N . LYS A 1 92 ? -11.578 -0.830 5.091 1.00 97.50 92 LYS A N 1
ATOM 734 C CA . LYS A 1 92 ? -10.385 -1.638 4.832 1.00 97.50 92 LYS A CA 1
ATOM 735 C C . LYS A 1 92 ? -9.143 -0.779 5.028 1.00 97.50 92 LYS A C 1
ATOM 737 O O . LYS A 1 92 ? -9.230 0.448 5.026 1.00 97.50 92 LYS A O 1
ATOM 742 N N . VAL A 1 93 ? -7.994 -1.424 5.162 1.00 98.31 93 VAL A N 1
ATOM 743 C CA . VAL A 1 93 ? -6.691 -0.761 5.237 1.00 98.31 93 VAL A CA 1
ATOM 744 C C . VAL A 1 93 ? -6.002 -0.753 3.878 1.00 98.31 93 VAL A C 1
ATOM 746 O O . VAL A 1 93 ? -6.166 -1.664 3.062 1.00 98.31 93 VAL A O 1
ATOM 749 N N . ASN A 1 94 ? -5.196 0.277 3.647 1.00 98.25 94 ASN A N 1
ATOM 750 C CA . ASN A 1 94 ? -4.248 0.351 2.543 1.00 98.25 94 ASN A CA 1
ATOM 751 C C . ASN A 1 94 ? -2.890 0.870 3.049 1.00 98.25 94 ASN A C 1
ATOM 753 O O . ASN A 1 94 ? -2.692 1.076 4.246 1.00 98.25 94 ASN A O 1
ATOM 757 N N . CYS A 1 95 ? -1.951 1.101 2.132 1.00 98.38 95 CYS A N 1
ATOM 758 C CA . CYS A 1 95 ? -0.624 1.623 2.455 1.00 98.38 95 CYS A CA 1
ATOM 759 C C . CYS A 1 95 ? -0.696 2.956 3.224 1.00 98.38 95 CYS A C 1
ATOM 761 O O . CYS A 1 95 ? 0.007 3.135 4.216 1.00 98.38 95 CYS A O 1
ATOM 763 N N . ALA A 1 96 ? -1.579 3.868 2.800 1.00 98.38 96 ALA A N 1
ATOM 764 C CA . ALA A 1 96 ? -1.717 5.199 3.384 1.00 98.38 96 ALA A CA 1
ATOM 765 C C . ALA A 1 96 ? -2.305 5.169 4.801 1.00 98.38 96 ALA A C 1
ATOM 767 O O . ALA A 1 96 ? -2.011 6.069 5.578 1.00 98.38 96 ALA A O 1
ATOM 768 N N . THR A 1 97 ? -3.065 4.130 5.169 1.00 98.56 97 THR A N 1
ATOM 769 C CA . THR A 1 97 ? -3.627 4.001 6.521 1.00 98.56 97 THR A CA 1
ATOM 770 C C . THR A 1 97 ? -2.551 4.021 7.608 1.00 98.56 97 THR A C 1
ATOM 772 O O . THR A 1 97 ? -2.777 4.585 8.673 1.00 98.56 97 THR A O 1
ATOM 775 N N . CYS A 1 98 ? -1.379 3.440 7.336 1.00 98.44 98 CYS A N 1
ATOM 776 C CA . CYS A 1 98 ? -0.251 3.441 8.271 1.00 98.44 98 CYS A CA 1
ATOM 777 C C . CYS A 1 98 ? 0.837 4.438 7.866 1.00 98.44 98 CYS A C 1
ATOM 779 O O . CYS A 1 98 ? 1.373 5.143 8.717 1.00 98.44 98 CYS A O 1
ATOM 781 N N . HIS A 1 99 ? 1.193 4.485 6.579 1.00 98.62 99 HIS A N 1
ATOM 782 C CA . HIS A 1 99 ? 2.304 5.316 6.116 1.00 98.62 99 HIS A CA 1
ATOM 783 C C . HIS A 1 99 ? 1.962 6.798 6.067 1.00 98.62 99 HIS A C 1
ATOM 785 O O . HIS A 1 99 ? 2.844 7.609 6.300 1.00 98.62 99 HIS A O 1
ATOM 791 N N . ASN A 1 100 ? 0.713 7.160 5.771 1.00 97.81 100 ASN A N 1
ATOM 792 C CA . ASN A 1 100 ? 0.234 8.541 5.755 1.00 97.81 100 ASN A CA 1
ATOM 793 C C . ASN A 1 100 ? 1.186 9.548 5.064 1.00 97.81 100 ASN A C 1
ATOM 795 O O . ASN A 1 100 ? 1.460 10.624 5.589 1.00 97.81 100 ASN A O 1
ATOM 799 N N . GLY A 1 101 ? 1.727 9.176 3.900 1.00 98.19 101 GLY A N 1
ATOM 800 C CA . GLY A 1 101 ? 2.610 10.026 3.097 1.00 98.19 101 GLY A CA 1
ATOM 801 C C . GLY A 1 101 ? 4.088 9.988 3.490 1.00 98.19 101 GLY A C 1
ATOM 802 O O . GLY A 1 101 ? 4.853 10.802 2.979 1.00 98.19 101 GLY A O 1
ATOM 803 N N . VAL A 1 102 ? 4.514 9.073 4.370 1.00 98.31 102 VAL A N 1
ATOM 804 C CA . VAL A 1 102 ? 5.922 8.937 4.777 1.00 98.31 102 VAL A CA 1
ATOM 805 C C . VAL A 1 102 ? 6.472 7.517 4.592 1.00 98.31 102 VAL A C 1
ATOM 807 O O . VAL A 1 102 ? 5.783 6.509 4.763 1.00 98.31 102 VAL A O 1
ATOM 810 N N . PHE A 1 103 ? 7.764 7.424 4.265 1.00 97.38 103 PHE A N 1
ATOM 811 C CA . PHE A 1 103 ? 8.436 6.175 3.870 1.00 97.38 103 PHE A CA 1
ATOM 812 C C . PHE A 1 103 ? 8.458 5.103 4.974 1.00 97.38 103 PHE A C 1
ATOM 814 O O . PHE A 1 103 ? 8.555 3.909 4.691 1.00 97.38 103 PHE A O 1
ATOM 821 N N . LYS A 1 104 ? 8.328 5.520 6.236 1.00 98.12 104 LYS A N 1
ATOM 822 C CA . LYS A 1 104 ? 8.075 4.668 7.400 1.00 98.12 104 LYS A CA 1
ATOM 823 C C . LYS A 1 104 ? 6.996 5.325 8.261 1.00 98.12 104 LYS A C 1
ATOM 825 O O . LYS A 1 104 ? 7.123 6.526 8.503 1.00 98.12 104 LYS A O 1
ATOM 830 N N . PRO A 1 105 ? 5.992 4.577 8.757 1.00 98.19 105 PRO A N 1
ATOM 831 C CA . PRO A 1 105 ? 4.988 5.118 9.669 1.00 98.19 105 PRO A CA 1
ATOM 832 C C . PRO A 1 105 ? 5.652 5.860 10.831 1.00 98.19 105 PRO A C 1
ATOM 834 O O . PRO A 1 105 ? 6.603 5.344 11.422 1.00 98.19 105 PRO A O 1
ATOM 837 N N . LEU A 1 106 ? 5.190 7.082 11.113 1.00 97.56 106 LEU A N 1
ATOM 838 C CA . LEU A 1 106 ? 5.746 7.947 12.165 1.00 97.56 106 LEU A CA 1
ATOM 839 C C . LEU A 1 106 ? 7.276 8.127 12.065 1.00 97.56 106 LEU A C 1
ATOM 841 O O . LEU A 1 106 ? 7.978 8.129 13.072 1.00 97.56 106 LEU A O 1
ATOM 845 N N . PHE A 1 107 ? 7.808 8.197 10.839 1.00 97.88 107 PHE A N 1
ATOM 846 C CA . PHE A 1 107 ? 9.246 8.268 10.542 1.00 97.88 107 PHE A CA 1
ATOM 847 C C . PHE A 1 107 ? 10.091 7.129 11.146 1.00 97.88 107 PHE A C 1
ATOM 849 O O . PHE A 1 107 ? 11.313 7.231 11.234 1.00 97.88 107 PHE A O 1
ATOM 856 N N . GLY A 1 108 ? 9.461 6.004 11.498 1.00 96.75 108 GLY A N 1
ATOM 857 C CA . GLY A 1 108 ? 10.134 4.824 12.037 1.00 96.75 108 GLY A CA 1
ATOM 858 C C . GLY A 1 108 ? 10.267 4.789 13.559 1.00 96.75 108 GLY A C 1
ATOM 859 O O . GLY A 1 108 ? 10.998 3.935 14.059 1.00 96.75 108 GLY A O 1
ATOM 860 N N . VAL A 1 109 ? 9.573 5.661 14.299 1.00 96.81 109 VAL A N 1
ATOM 861 C CA . VAL A 1 109 ? 9.476 5.545 15.762 1.00 96.81 109 VAL A CA 1
ATOM 862 C C . VAL A 1 109 ? 8.738 4.252 16.127 1.00 96.81 109 VAL A C 1
ATOM 864 O O . VAL A 1 109 ? 7.576 4.057 15.768 1.00 96.81 109 VAL A O 1
ATOM 867 N N . SER A 1 110 ? 9.416 3.360 16.850 1.00 94.12 110 SER A N 1
ATOM 868 C CA . SER A 1 110 ? 8.867 2.072 17.285 1.00 94.12 110 SER A CA 1
ATOM 869 C C . SER A 1 110 ? 8.198 2.206 18.651 1.00 94.12 110 SER A C 1
ATOM 871 O O . SER A 1 110 ? 8.843 2.021 19.673 1.00 94.12 110 SER A O 1
ATOM 873 N N . MET A 1 111 ? 6.901 2.522 18.682 1.00 93.31 111 MET A N 1
ATOM 874 C CA . MET A 1 111 ? 6.145 2.601 19.946 1.00 93.31 111 MET A CA 1
ATOM 875 C C . MET A 1 111 ? 5.793 1.214 20.501 1.00 93.31 111 MET A C 1
ATOM 877 O O . MET A 1 111 ? 5.776 1.009 21.706 1.00 93.31 111 MET A O 1
ATOM 881 N N . ALA A 1 112 ? 5.552 0.229 19.627 1.00 92.44 112 ALA A N 1
ATOM 882 C CA . ALA A 1 112 ? 5.132 -1.120 20.027 1.00 92.44 112 ALA A CA 1
ATOM 883 C C . ALA A 1 112 ? 6.190 -1.878 20.855 1.00 92.44 112 ALA A C 1
ATOM 885 O O . ALA A 1 112 ? 5.878 -2.874 21.502 1.00 92.44 112 ALA A O 1
ATOM 886 N N . GLN A 1 113 ? 7.447 -1.425 20.850 1.00 91.25 113 GLN A N 1
ATOM 887 C CA . GLN A 1 113 ? 8.492 -2.030 21.672 1.00 91.25 113 GLN A CA 1
ATOM 888 C C . GLN A 1 113 ? 8.237 -1.838 23.175 1.00 91.25 113 GLN A C 1
ATOM 890 O O . GLN A 1 113 ? 8.632 -2.701 23.953 1.00 91.25 113 GLN A O 1
ATOM 895 N N . ASP A 1 114 ? 7.546 -0.771 23.573 1.00 94.19 114 ASP A N 1
ATOM 896 C CA . ASP A 1 114 ? 7.309 -0.443 24.982 1.00 94.19 114 ASP A CA 1
ATOM 897 C C . ASP A 1 114 ? 6.062 -1.147 25.552 1.00 94.19 114 ASP A C 1
ATOM 899 O O . ASP A 1 114 ? 5.839 -1.118 26.759 1.00 94.19 114 ASP A O 1
ATOM 903 N N . PHE A 1 115 ? 5.285 -1.832 24.701 1.00 94.44 115 PHE A N 1
ATOM 904 C CA . PHE A 1 115 ? 4.028 -2.508 25.048 1.00 94.44 115 PHE A CA 1
ATOM 905 C C . PHE A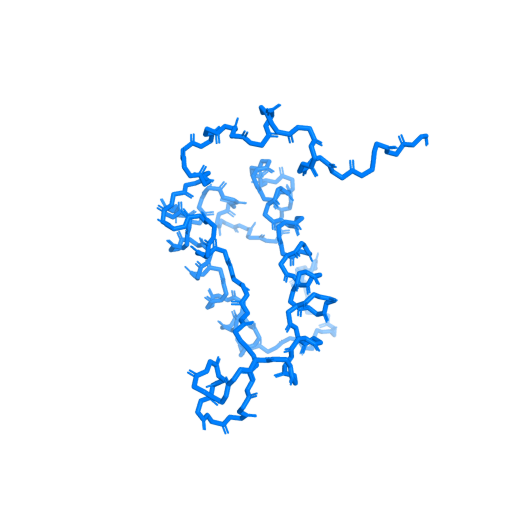 1 115 ? 4.098 -4.000 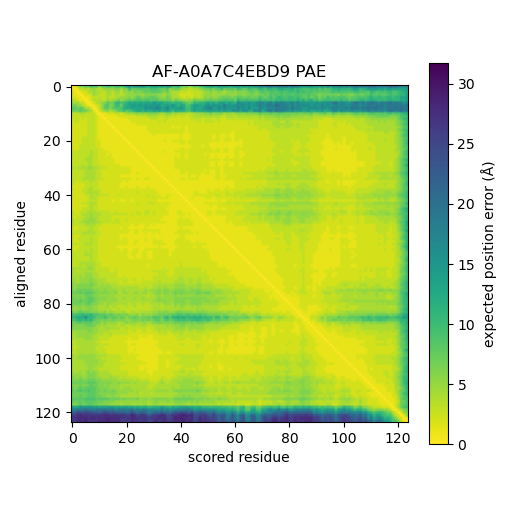24.675 1.00 94.44 115 PHE A C 1
ATOM 907 O O . PHE A 1 115 ? 3.751 -4.378 23.550 1.00 94.44 115 PHE A O 1
ATOM 914 N N . PRO A 1 116 ? 4.594 -4.873 25.574 1.00 91.62 116 PRO A N 1
ATOM 915 C CA . PRO A 1 116 ? 4.758 -6.303 25.309 1.00 91.62 116 PRO A CA 1
ATOM 916 C C . PRO A 1 116 ? 3.481 -7.016 24.849 1.00 91.62 116 PRO A C 1
ATOM 918 O O . PRO A 1 116 ? 3.567 -7.943 24.053 1.00 91.62 116 PRO A O 1
ATOM 921 N N . GLU A 1 117 ? 2.313 -6.567 25.298 1.00 92.94 117 GLU A N 1
ATOM 922 C CA . GLU A 1 117 ? 0.994 -7.083 24.926 1.00 92.94 117 GLU A CA 1
ATOM 923 C C . GLU A 1 117 ? 0.645 -6.888 23.441 1.00 92.94 117 GLU A C 1
ATOM 925 O O . GLU A 1 117 ? -0.226 -7.581 22.919 1.00 92.94 117 GLU A O 1
ATOM 930 N N . LEU A 1 118 ? 1.327 -5.968 22.749 1.00 91.31 118 LEU A N 1
ATOM 931 C CA . LEU A 1 118 ? 1.171 -5.740 21.308 1.00 91.31 118 LEU A CA 1
ATOM 932 C C . LEU A 1 118 ? 2.131 -6.585 20.467 1.00 91.31 118 LEU A C 1
ATOM 934 O O . LEU A 1 118 ? 2.064 -6.570 19.235 1.00 91.31 118 LEU A O 1
ATOM 938 N N . ARG A 1 119 ? 3.049 -7.309 21.109 1.00 85.25 119 ARG A N 1
ATOM 939 C CA . ARG A 1 119 ? 3.906 -8.269 20.423 1.00 85.25 119 ARG A CA 1
ATOM 940 C C . ARG A 1 119 ? 3.068 -9.529 20.208 1.00 85.25 119 ARG A C 1
ATOM 942 O O . ARG A 1 119 ? 2.471 -10.039 21.151 1.00 85.25 119 ARG A O 1
ATOM 949 N N . GLY A 1 120 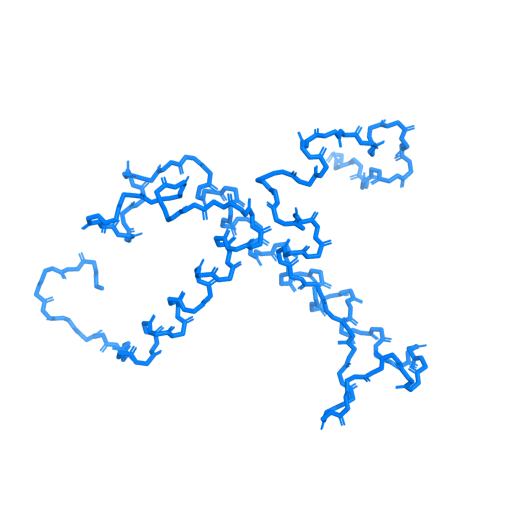? 3.003 -10.017 18.967 1.00 76.06 120 GLY A N 1
ATOM 950 C CA . GLY A 1 120 ? 2.384 -11.316 18.687 1.00 76.06 120 GLY A CA 1
ATOM 951 C C . GLY A 1 120 ? 3.023 -12.419 19.537 1.00 76.06 120 GLY A C 1
ATOM 952 O O . GLY A 1 120 ? 4.120 -12.224 20.071 1.00 76.06 120 GLY A O 1
ATOM 953 N N . GLU A 1 121 ? 2.356 -13.571 19.663 1.00 71.44 121 GLU A N 1
ATOM 954 C CA . GLU A 1 121 ? 2.951 -14.726 20.341 1.00 71.44 121 GLU A CA 1
ATOM 955 C C . GLU A 1 121 ? 4.368 -14.948 19.800 1.00 71.44 121 GLU A C 1
ATOM 957 O O . GLU A 1 121 ? 4.569 -15.069 18.588 1.00 71.44 121 GLU A O 1
ATOM 962 N N . GLN A 1 122 ? 5.370 -14.928 20.686 1.00 58.19 122 GLN A N 1
ATOM 963 C CA . GLN A 1 122 ? 6.727 -15.279 20.291 1.00 58.19 122 GLN A CA 1
ATOM 964 C C . GLN A 1 122 ? 6.658 -16.707 19.763 1.00 58.19 122 GLN A C 1
ATOM 966 O O . GLN A 1 122 ? 6.352 -17.623 20.529 1.00 58.19 122 GLN A O 1
ATOM 971 N N . ALA A 1 123 ? 6.884 -16.875 18.459 1.00 50.59 123 ALA A N 1
ATOM 972 C CA . ALA A 1 123 ? 7.032 -18.191 17.865 1.00 50.59 123 ALA A CA 1
ATOM 973 C C . ALA A 1 123 ? 8.093 -18.936 18.685 1.00 50.59 123 ALA A C 1
ATOM 975 O O . ALA A 1 123 ? 9.244 -18.498 18.747 1.00 50.59 123 ALA A O 1
ATOM 976 N N . ARG A 1 124 ? 7.650 -19.974 19.397 1.00 43.19 124 ARG A N 1
ATOM 977 C CA . ARG A 1 124 ? 8.531 -20.901 20.105 1.00 43.19 124 ARG A CA 1
ATOM 978 C C . ARG A 1 124 ? 9.351 -21.701 19.106 1.00 43.19 124 ARG A C 1
ATOM 980 O O . ARG A 1 124 ? 8.792 -22.040 18.039 1.00 43.19 124 ARG A O 1
#

Foldseek 3Di:
DVDPDDDPDPDDVVNVVVVVVVVVVLCQLAQHDPLQFDDVVDRPDPVGTDPVVVVVVVVVVVQVCCFPVPFQVCLVVDDQVQADPPPRGHDGDDSNNQNVNHNHRVVPDDPCVVPVVSDPPDDD

Solvent-accessible surface area (backbone atoms only — not comparable to full-atom values): 7587 Å² total; per-residue (Å²): 128,98,56,94,65,93,68,102,70,89,79,49,73,66,59,52,50,55,50,49,55,53,51,52,50,51,25,54,18,24,59,50,58,70,67,63,38,28,39,82,95,45,74,87,47,66,93,63,32,45,72,56,37,57,55,51,56,51,48,55,53,51,44,49,45,49,30,63,75,54,32,53,75,42,38,87,76,51,58,75,93,62,34,40,91,89,79,58,45,46,67,72,70,57,68,38,76,60,21,68,45,29,83,36,41,78,80,61,66,73,65,62,77,82,36,71,88,73,51,68,84,76,84,125

Sequence (124 aa):
STAALRRPDWLSIKDAEWTYALMMNFSQALGVNCDYCHNTRSFADWSQSPPQRVTAWHGIRMVRDLNVNYLVPLKDVFPAHRLGPARGDPPKVNCATCHNGVFKPLFGVSMAQDFPELRGEQAR

Nearest PDB structures (foldseek):
  7xxf-assembly1_C  TM=9.857E-01  e=1.758E-13  Rhodopila globiformis
  7vrj-assembly1_C  TM=9.913E-01  e=1.433E-13  Allochromatium tepidum
  7c52-assembly1_C  TM=9.914E-01  e=9.048E-13  Thermochromatium tepidum
  7o0x-assembly1_C  TM=9.666E-01  e=5.241E-13  Gemmatimonas phototrophica
  1eys-assembly1_C  TM=9.925E-01  e=1.562E-12  Thermochromatium tepidum

Secondary structure (DSSP, 8-state):
--SSS-------HHHHHHHHHHHHHHHHHHT--GGGT--TT-TT-STTS-THHHHHHHHHHHHHHIIIIIIGGGGGGS-GGGS-TTT-PPP---HHHHHTTSSSGGGG---GGG-GGGSPP---